Protein AF-A0A955KXN7-F1 (afdb_monomer_lite)

Structure (mmCIF, N/CA/C/O backbone):
data_AF-A0A955KXN7-F1
#
_entry.id   AF-A0A955KXN7-F1
#
loop_
_atom_site.group_PDB
_atom_site.id
_atom_site.type_symbol
_atom_site.label_atom_id
_atom_site.label_alt_id
_atom_site.label_comp_id
_atom_site.label_asym_id
_atom_site.label_entity_id
_atom_site.label_seq_id
_atom_site.pdbx_PDB_ins_code
_atom_site.Cartn_x
_atom_site.Cartn_y
_atom_site.Cartn_z
_atom_site.occupancy
_atom_site.B_iso_or_equiv
_atom_site.auth_seq_id
_atom_site.auth_comp_id
_atom_site.auth_asym_id
_atom_site.auth_atom_id
_atom_site.pdbx_PDB_model_num
ATOM 1 N N . MET A 1 1 ? -0.697 -1.589 17.029 1.00 43.50 1 MET A N 1
ATOM 2 C CA . MET A 1 1 ? -1.239 -1.345 18.383 1.00 43.50 1 MET A CA 1
ATOM 3 C C . MET A 1 1 ? -2.510 -0.534 18.230 1.00 43.50 1 MET A C 1
ATOM 5 O O . MET A 1 1 ? -2.448 0.533 17.637 1.00 43.50 1 MET A O 1
ATOM 9 N N . ALA A 1 2 ? -3.650 -1.056 18.675 1.00 75.31 2 ALA A N 1
ATOM 10 C CA . ALA A 1 2 ? -4.910 -0.321 18.655 1.00 75.31 2 ALA A CA 1
ATOM 11 C C . ALA A 1 2 ? -5.189 0.186 20.073 1.00 75.31 2 ALA A C 1
ATOM 13 O O . ALA A 1 2 ? -5.207 -0.604 21.013 1.00 75.31 2 ALA A O 1
ATOM 14 N N . ILE A 1 3 ? -5.352 1.500 20.229 1.00 87.50 3 ILE A N 1
ATOM 15 C CA . ILE A 1 3 ? -5.674 2.127 21.514 1.00 87.50 3 ILE A CA 1
ATOM 16 C C . ILE A 1 3 ? -7.149 2.510 21.486 1.00 87.50 3 ILE A C 1
ATOM 18 O O . ILE A 1 3 ? -7.574 3.314 20.653 1.00 87.50 3 ILE A O 1
ATOM 22 N N . ILE A 1 4 ? -7.926 1.949 22.409 1.00 84.50 4 ILE A N 1
ATOM 23 C CA . ILE A 1 4 ? -9.350 2.252 22.540 1.00 84.50 4 ILE A CA 1
ATOM 24 C C . ILE A 1 4 ? -9.491 3.561 23.316 1.00 84.50 4 ILE A C 1
ATOM 26 O O . ILE A 1 4 ? -9.134 3.642 24.487 1.00 84.50 4 ILE A O 1
ATOM 30 N N . LYS A 1 5 ? -10.027 4.596 22.662 1.00 84.00 5 LYS A N 1
ATOM 31 C CA . LYS A 1 5 ? -10.265 5.905 23.295 1.00 84.00 5 LYS A CA 1
ATOM 32 C C . LYS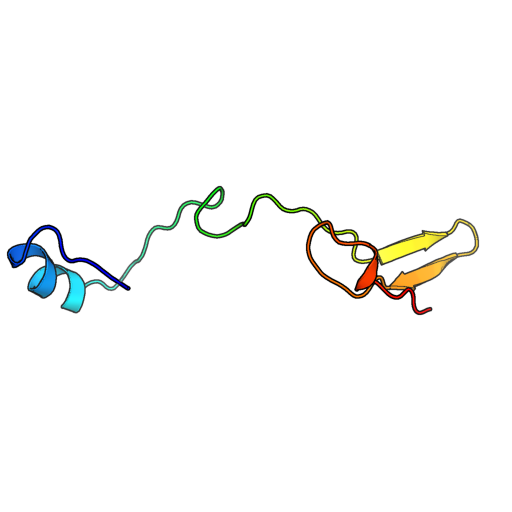 A 1 5 ? -11.538 5.945 24.151 1.00 84.00 5 LYS A C 1
ATOM 34 O O . LYS A 1 5 ? -11.629 6.781 25.043 1.00 84.00 5 LYS A O 1
ATOM 39 N N . LYS A 1 6 ? -12.526 5.084 23.874 1.00 84.31 6 LYS A N 1
ATOM 40 C CA . LYS A 1 6 ? -13.806 4.994 24.603 1.00 84.31 6 LYS A CA 1
ATOM 41 C C . LYS A 1 6 ? -14.267 3.539 24.697 1.00 84.31 6 LYS A C 1
ATOM 43 O O . LYS A 1 6 ? -14.505 2.915 23.667 1.00 84.31 6 LYS A O 1
ATOM 48 N N . LEU A 1 7 ? -14.418 3.021 25.918 1.00 81.12 7 LEU A N 1
ATOM 49 C CA . LEU A 1 7 ? -14.822 1.626 26.150 1.00 81.12 7 LEU A CA 1
ATOM 50 C C . LEU A 1 7 ? -16.237 1.316 25.637 1.00 81.12 7 LEU A C 1
ATOM 52 O O . LEU A 1 7 ? -16.450 0.249 25.075 1.00 81.12 7 LEU A O 1
ATOM 56 N N . SER A 1 8 ? -17.184 2.253 25.759 1.00 81.50 8 SER A N 1
ATOM 57 C CA . SER A 1 8 ? -18.577 2.055 25.318 1.00 81.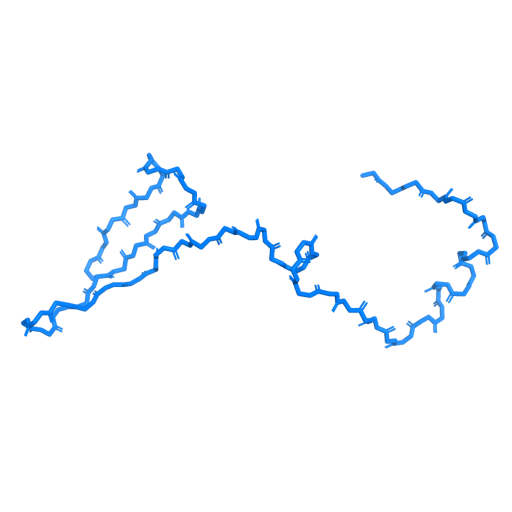50 8 SER A CA 1
ATOM 58 C C . SER A 1 8 ? -18.730 1.849 23.807 1.00 81.50 8 SER A C 1
ATOM 60 O O . SER A 1 8 ? -19.738 1.325 23.353 1.00 81.50 8 SER A O 1
ATOM 62 N N . SER A 1 9 ? -17.730 2.231 23.008 1.00 79.06 9 SER A N 1
ATOM 63 C CA . SER A 1 9 ? -17.750 2.030 21.556 1.00 79.06 9 SER A CA 1
ATOM 64 C C . SER A 1 9 ? -17.433 0.591 21.142 1.00 79.06 9 SER A C 1
ATOM 66 O O . SER A 1 9 ? -17.670 0.240 19.991 1.00 79.06 9 SER A O 1
ATOM 68 N N . VAL A 1 10 ? -16.905 -0.240 22.048 1.00 81.50 10 VAL A N 1
ATOM 69 C CA . VAL A 1 10 ? -16.498 -1.624 21.752 1.00 81.50 10 VAL A CA 1
ATOM 70 C C . VAL A 1 10 ? -17.704 -2.512 21.441 1.00 81.50 10 VAL A C 1
ATOM 72 O O . VAL A 1 10 ? -17.652 -3.283 20.486 1.00 81.50 10 VAL A O 1
ATOM 75 N N . GLU A 1 11 ? -18.801 -2.367 22.186 1.00 81.81 11 GLU A N 1
ATOM 76 C CA . GLU A 1 11 ? -20.029 -3.143 21.960 1.00 81.81 11 GLU A CA 1
ATOM 77 C C . GLU A 1 11 ? -20.660 -2.810 20.605 1.00 81.81 11 GLU A C 1
ATOM 79 O O . GLU A 1 11 ? -20.999 -3.707 19.837 1.00 81.81 11 GLU A O 1
ATOM 84 N N . THR A 1 12 ? -20.740 -1.519 20.263 1.00 78.88 12 THR A N 1
ATOM 85 C CA . THR A 1 12 ? -21.240 -1.076 18.955 1.00 78.88 12 THR A CA 1
ATOM 86 C C . THR A 1 12 ? -20.348 -1.566 17.816 1.00 78.88 12 THR A C 1
ATOM 88 O O . THR A 1 12 ? -20.876 -1.982 16.790 1.00 78.88 12 THR A O 1
ATOM 91 N N . LEU A 1 13 ? -19.018 -1.578 17.989 1.00 83.50 13 LEU A N 1
ATOM 92 C CA . LEU A 1 13 ? -18.080 -2.067 16.971 1.00 83.50 13 LEU A CA 1
ATOM 93 C C . LEU A 1 13 ? -18.273 -3.561 16.657 1.00 83.50 13 LEU A C 1
ATOM 95 O O . LEU A 1 13 ? -18.089 -3.966 15.513 1.00 83.50 13 LEU A O 1
ATOM 99 N N . GLY A 1 14 ? -18.676 -4.366 17.648 1.00 83.62 14 GLY A N 1
ATOM 100 C CA . GLY A 1 14 ? -18.932 -5.802 17.488 1.00 83.62 14 GLY A CA 1
ATOM 101 C C . GLY A 1 14 ? -20.159 -6.147 16.634 1.00 83.62 14 GLY A C 1
ATOM 102 O O . GLY A 1 14 ? -20.262 -7.273 16.157 1.00 83.62 14 GLY A O 1
ATOM 103 N N . ALA A 1 15 ? -21.064 -5.188 16.410 1.00 87.62 15 ALA A N 1
ATOM 104 C CA . ALA A 1 15 ? -22.284 -5.366 15.617 1.00 87.62 15 ALA A CA 1
ATOM 105 C C . ALA A 1 15 ? -22.262 -4.613 14.270 1.00 87.62 15 ALA A C 1
ATOM 107 O O . ALA A 1 15 ? -23.273 -4.569 13.568 1.00 87.62 15 ALA A O 1
ATOM 108 N N . VAL A 1 16 ? -21.134 -3.999 13.893 1.00 88.75 16 VAL A N 1
ATOM 109 C CA . VAL A 1 16 ? -21.018 -3.257 12.629 1.00 88.75 16 VAL A CA 1
ATOM 110 C C . VAL A 1 16 ? -21.013 -4.218 11.440 1.00 88.75 16 VAL A C 1
ATOM 112 O O . VAL A 1 16 ? -20.194 -5.128 11.366 1.00 88.75 16 VAL A O 1
ATOM 115 N N . THR A 1 17 ? -21.881 -3.964 10.460 1.00 91.25 17 THR A N 1
ATOM 116 C CA . T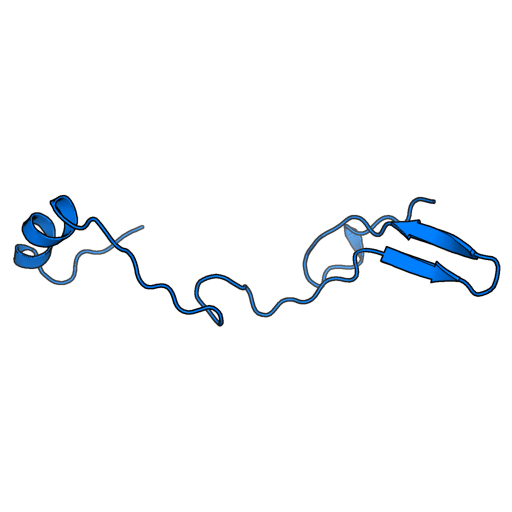HR A 1 17 ? -21.952 -4.729 9.200 1.00 91.25 17 THR A CA 1
ATOM 117 C C . THR A 1 17 ? -21.417 -3.964 7.988 1.00 91.25 17 THR A C 1
ATOM 119 O O . THR A 1 17 ? -21.228 -4.553 6.929 1.00 91.25 17 THR A O 1
ATOM 122 N N . THR A 1 18 ? -21.166 -2.656 8.114 1.00 91.69 18 THR A N 1
ATOM 123 C CA . THR A 1 18 ? -20.661 -1.798 7.028 1.00 91.69 18 THR A CA 1
ATOM 124 C C . THR A 1 18 ? -19.526 -0.912 7.528 1.00 91.69 18 THR A C 1
ATOM 126 O O . THR A 1 18 ? -19.679 -0.212 8.526 1.00 91.69 18 THR A O 1
ATOM 129 N N . ILE A 1 19 ? -18.401 -0.909 6.811 1.00 90.31 19 ILE A N 1
ATOM 130 C CA . ILE A 1 19 ? -17.244 -0.056 7.099 1.00 90.31 19 ILE A CA 1
ATOM 131 C C . ILE A 1 19 ? -17.103 0.962 5.970 1.00 90.31 19 ILE A C 1
ATOM 133 O O . ILE A 1 19 ? -16.848 0.599 4.824 1.00 90.31 19 ILE A O 1
ATOM 137 N N . CYS A 1 20 ? -17.228 2.242 6.304 1.00 89.56 20 CYS A N 1
ATOM 138 C CA . CYS A 1 20 ? -16.869 3.326 5.399 1.00 89.56 20 CYS A CA 1
ATOM 139 C C . CYS A 1 20 ? -15.373 3.612 5.553 1.00 89.56 20 CYS A C 1
ATOM 141 O O . CYS A 1 20 ? -14.915 3.901 6.658 1.00 89.56 20 CYS A O 1
ATOM 143 N N . SER A 1 21 ? -14.616 3.545 4.460 1.00 90.38 21 SER A N 1
ATOM 144 C CA . SER A 1 21 ? -13.193 3.890 4.450 1.00 90.38 21 SER A CA 1
ATOM 145 C C . SER A 1 21 ? -12.947 5.052 3.505 1.00 90.38 21 SER A C 1
ATOM 147 O O . SER A 1 21 ? -13.504 5.089 2.409 1.00 90.38 21 SER A O 1
ATOM 149 N N . ASP A 1 22 ? -12.066 5.965 3.905 1.00 93.81 22 ASP A N 1
ATOM 150 C CA . ASP A 1 22 ? -11.551 6.977 2.991 1.00 93.81 22 ASP A CA 1
ATOM 151 C C . ASP A 1 22 ? -10.455 6.386 2.092 1.00 93.81 22 ASP A C 1
ATOM 153 O O . ASP A 1 22 ? -9.719 5.477 2.485 1.00 93.81 22 ASP A O 1
ATOM 157 N N . LYS A 1 23 ? -10.333 6.878 0.859 1.00 85.81 23 LYS A N 1
ATOM 158 C CA . LYS A 1 23 ? -9.342 6.355 -0.091 1.00 85.81 23 LYS A CA 1
ATOM 159 C C . LYS A 1 23 ? -7.939 6.883 0.214 1.00 85.81 23 LYS A C 1
ATOM 161 O O . LYS A 1 23 ? -6.965 6.123 0.191 1.00 85.81 23 LYS A O 1
ATOM 166 N N . THR A 1 24 ? -7.821 8.181 0.474 1.00 84.00 24 THR A N 1
ATOM 167 C CA . THR A 1 24 ? -6.529 8.859 0.629 1.00 84.00 24 THR A CA 1
ATOM 168 C C . THR A 1 24 ? -6.112 8.835 2.096 1.00 84.00 24 THR A C 1
ATOM 170 O O . THR A 1 24 ? -6.849 9.273 2.963 1.00 84.00 24 THR A O 1
ATOM 173 N N . GLY A 1 25 ? -4.940 8.284 2.412 1.00 78.06 25 GLY A N 1
ATOM 174 C CA . GLY A 1 25 ? -4.458 8.231 3.799 1.00 78.06 25 GLY A CA 1
ATOM 175 C C . GLY A 1 25 ? -5.066 7.123 4.673 1.00 78.06 25 GLY A C 1
ATOM 176 O O . GLY A 1 25 ? -4.602 6.945 5.795 1.00 78.06 25 GLY A O 1
ATOM 177 N N . THR A 1 26 ? -6.035 6.343 4.168 1.00 86.88 26 THR A N 1
ATOM 178 C CA . THR A 1 26 ? -6.453 5.061 4.780 1.00 86.88 26 THR A CA 1
ATOM 179 C C . THR A 1 26 ? -6.183 3.881 3.843 1.00 86.88 26 THR A C 1
ATOM 181 O O . THR A 1 26 ? -5.391 3.008 4.187 1.00 86.88 26 THR A O 1
ATOM 184 N N . LEU A 1 27 ? 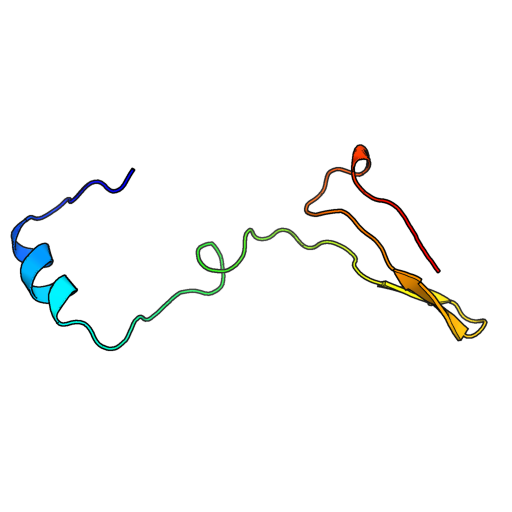-6.777 3.855 2.641 1.00 86.38 27 LEU A N 1
ATOM 185 C CA . LEU A 1 27 ? -6.566 2.743 1.696 1.00 86.38 27 LEU A CA 1
ATOM 186 C C . LEU A 1 27 ? -5.251 2.842 0.918 1.00 86.38 27 LEU A C 1
ATOM 188 O O . LEU A 1 27 ? -4.644 1.828 0.583 1.00 86.38 27 LEU A O 1
ATOM 192 N N . THR A 1 28 ? -4.817 4.060 0.599 1.00 86.75 28 THR A N 1
ATOM 193 C CA . THR A 1 28 ? -3.613 4.300 -0.200 1.00 86.75 28 THR A CA 1
ATOM 194 C C . THR A 1 28 ? -2.527 4.954 0.641 1.00 86.75 28 THR A C 1
ATOM 196 O O . THR A 1 28 ? -2.800 5.845 1.446 1.00 86.75 28 THR A O 1
ATOM 199 N N . LYS A 1 29 ? -1.271 4.560 0.403 1.00 83.88 29 LYS A N 1
ATOM 200 C CA . LYS A 1 29 ? -0.092 5.206 1.003 1.00 83.88 29 LYS A CA 1
ATOM 201 C C . LYS A 1 29 ? 0.272 6.544 0.350 1.00 83.88 29 LYS A C 1
ATOM 203 O O . LYS A 1 29 ? 1.279 7.134 0.709 1.00 83.88 29 LYS A O 1
ATOM 208 N N . ASN A 1 30 ? -0.521 7.011 -0.619 1.00 83.31 30 ASN A N 1
ATOM 209 C CA . ASN A 1 30 ? -0.159 8.128 -1.496 1.00 83.31 30 ASN A CA 1
ATOM 210 C C . ASN A 1 30 ? 1.206 7.919 -2.195 1.00 83.31 30 ASN A C 1
ATOM 212 O O . ASN A 1 30 ? 1.941 8.860 -2.489 1.00 83.31 30 ASN A O 1
ATOM 216 N N . GLU A 1 31 ? 1.544 6.654 -2.445 1.00 86.25 31 GLU A N 1
ATOM 217 C CA . GLU A 1 31 ? 2.752 6.225 -3.141 1.00 86.25 31 GLU A CA 1
ATOM 218 C C . GLU A 1 31 ? 2.342 5.642 -4.492 1.00 86.25 31 GLU A C 1
ATOM 220 O O . GLU A 1 31 ? 1.676 4.605 -4.545 1.00 86.25 31 GLU A O 1
ATOM 225 N N . MET A 1 32 ? 2.701 6.319 -5.584 1.00 85.81 32 MET A N 1
ATOM 226 C CA . MET A 1 32 ? 2.493 5.796 -6.933 1.00 85.81 32 MET A CA 1
ATOM 227 C C . MET A 1 32 ? 3.776 5.127 -7.413 1.00 85.81 32 MET A C 1
ATOM 229 O O . MET A 1 32 ? 4.828 5.756 -7.473 1.00 85.81 32 MET A O 1
ATOM 233 N N . THR A 1 33 ? 3.678 3.852 -7.775 1.00 86.62 33 THR A N 1
ATOM 234 C CA . THR A 1 33 ? 4.801 3.071 -8.301 1.00 86.62 33 THR A CA 1
ATOM 235 C C . THR A 1 33 ? 4.473 2.635 -9.718 1.00 86.62 33 THR A C 1
ATOM 237 O O . THR A 1 33 ? 3.392 2.093 -9.958 1.00 86.62 33 THR A O 1
ATOM 240 N N . VAL A 1 34 ? 5.405 2.853 -10.645 1.00 88.12 34 VAL A N 1
ATOM 241 C CA . VAL A 1 34 ? 5.288 2.348 -12.018 1.00 88.12 34 VAL A CA 1
ATOM 242 C C . VAL A 1 34 ? 5.254 0.822 -11.978 1.00 88.12 34 VAL A C 1
ATOM 244 O O . VAL A 1 34 ? 6.055 0.202 -11.285 1.00 88.12 34 VAL A O 1
ATOM 247 N N . ARG A 1 35 ? 4.305 0.220 -12.698 1.00 90.00 35 ARG A N 1
ATOM 248 C CA . ARG A 1 35 ? 4.137 -1.241 -12.776 1.00 90.00 35 ARG A CA 1
ATOM 249 C C . ARG A 1 35 ? 4.485 -1.805 -14.136 1.00 90.00 35 ARG A C 1
ATOM 251 O O . ARG A 1 35 ? 4.926 -2.946 -14.222 1.00 90.00 35 ARG A O 1
ATOM 258 N N . GLU A 1 36 ? 4.297 -1.009 -15.175 1.00 91.31 36 GLU A N 1
ATOM 259 C CA . GLU A 1 36 ? 4.452 -1.447 -16.548 1.00 91.31 36 GLU A CA 1
ATOM 260 C C . GLU A 1 36 ? 4.721 -0.245 -17.451 1.00 91.31 36 GLU A C 1
ATOM 262 O O . GLU A 1 36 ? 4.233 0.857 -17.175 1.00 91.31 36 GLU A O 1
ATOM 267 N N . PHE A 1 37 ? 5.482 -0.452 -18.521 1.00 91.12 37 PHE A N 1
ATOM 268 C CA . PHE A 1 37 ? 5.585 0.498 -19.622 1.00 91.12 37 PHE A CA 1
ATOM 269 C C . PHE A 1 37 ? 5.574 -0.223 -20.971 1.00 91.12 37 PHE A C 1
ATOM 271 O O . PHE A 1 37 ? 6.125 -1.314 -21.115 1.00 91.12 37 PHE A O 1
ATOM 278 N N . LEU A 1 38 ? 4.939 0.423 -21.949 1.00 95.56 38 LEU A N 1
ATOM 279 C CA . LEU A 1 38 ? 4.824 -0.031 -23.330 1.00 95.56 38 LEU A CA 1
ATOM 280 C C . LEU A 1 38 ? 5.727 0.836 -24.213 1.00 95.56 38 LEU A C 1
ATOM 282 O O . LEU A 1 38 ? 5.620 2.065 -24.193 1.00 95.56 38 LEU A O 1
ATOM 286 N N . LEU A 1 39 ? 6.611 0.204 -24.980 1.00 93.94 39 LEU A N 1
ATOM 287 C CA . LEU A 1 39 ? 7.468 0.879 -25.950 1.00 93.94 39 LEU A CA 1
ATOM 288 C C . LEU A 1 39 ? 6.792 0.974 -27.325 1.00 93.94 39 LEU A C 1
ATOM 290 O O . LEU A 1 39 ? 5.854 0.245 -27.645 1.00 93.94 39 LEU A O 1
ATOM 294 N N . ALA A 1 40 ? 7.297 1.879 -28.167 1.00 94.88 40 ALA A N 1
ATOM 295 C CA . ALA A 1 40 ? 6.762 2.125 -29.509 1.00 94.88 40 ALA A CA 1
ATOM 296 C C . ALA A 1 40 ? 6.873 0.913 -30.456 1.00 94.88 40 ALA A C 1
ATOM 298 O O . ALA A 1 40 ? 6.147 0.843 -31.443 1.00 94.88 40 ALA A O 1
ATOM 299 N N . ASP A 1 41 ? 7.760 -0.040 -30.155 1.00 95.38 41 ASP A N 1
ATOM 300 C CA . ASP A 1 41 ? 7.908 -1.306 -30.882 1.00 95.38 41 ASP A CA 1
ATOM 301 C C . ASP A 1 41 ? 6.899 -2.386 -30.437 1.00 95.38 41 ASP A C 1
ATOM 303 O O . ASP A 1 41 ? 6.931 -3.509 -30.939 1.00 95.38 41 ASP A O 1
ATOM 307 N N . GLY A 1 42 ? 6.004 -2.053 -29.502 1.00 93.00 42 GLY A N 1
ATOM 308 C CA . GLY A 1 42 ? 5.003 -2.958 -28.944 1.00 93.00 42 GLY A CA 1
ATOM 309 C C . GLY A 1 42 ? 5.521 -3.847 -27.814 1.00 93.00 42 GLY A C 1
ATOM 310 O O . GLY A 1 42 ? 4.775 -4.700 -27.337 1.00 93.00 42 GLY A O 1
ATOM 311 N N . SER A 1 43 ? 6.771 -3.683 -27.372 1.00 93.62 43 SER A N 1
ATOM 312 C CA . SER A 1 43 ? 7.282 -4.423 -26.221 1.00 93.62 43 SER A CA 1
ATOM 313 C C . SER A 1 43 ? 6.770 -3.842 -24.901 1.00 93.62 43 SER A C 1
ATOM 315 O O . SER A 1 43 ? 6.841 -2.638 -24.649 1.00 93.62 43 SER A O 1
ATOM 317 N N . THR A 1 44 ? 6.255 -4.729 -24.056 1.00 94.56 44 THR A N 1
ATOM 318 C CA . THR A 1 44 ? 5.862 -4.445 -22.678 1.00 94.56 44 THR A CA 1
ATOM 319 C C . THR A 1 44 ? 7.004 -4.819 -21.744 1.00 94.56 44 THR A C 1
ATOM 321 O O . THR A 1 44 ? 7.700 -5.804 -21.979 1.00 94.56 44 THR A O 1
ATOM 324 N N . TYR A 1 45 ? 7.185 -4.038 -20.683 1.00 91.19 45 TYR A N 1
ATOM 325 C CA . TYR A 1 45 ? 8.067 -4.381 -19.574 1.00 91.19 45 TYR A CA 1
ATOM 326 C C . TYR A 1 45 ? 7.341 -4.197 -18.252 1.00 91.19 45 TYR A C 1
ATOM 328 O O . TYR A 1 45 ? 6.707 -3.168 -18.021 1.00 91.19 45 TYR A O 1
ATOM 336 N N . HIS A 1 46 ? 7.511 -5.160 -17.356 1.00 90.81 46 HIS A N 1
ATOM 337 C CA . HIS A 1 46 ? 7.003 -5.129 -15.997 1.00 90.81 46 HIS A CA 1
ATOM 338 C C . HIS A 1 46 ? 8.070 -4.654 -15.013 1.00 90.81 46 HIS A C 1
ATOM 340 O O . HIS A 1 46 ? 9.219 -5.099 -15.033 1.00 90.81 46 HIS A O 1
ATOM 346 N N . VAL A 1 47 ? 7.659 -3.767 -14.111 1.00 89.56 47 VAL A N 1
ATOM 347 C CA . VAL A 1 47 ? 8.494 -3.218 -13.043 1.00 89.56 47 VAL A CA 1
ATOM 348 C C . VAL A 1 47 ? 8.084 -3.861 -11.722 1.00 89.56 47 VAL A C 1
ATOM 350 O O . VAL A 1 47 ? 6.957 -3.704 -11.241 1.00 89.56 47 VAL A O 1
ATOM 353 N N . SER A 1 48 ? 9.012 -4.609 -11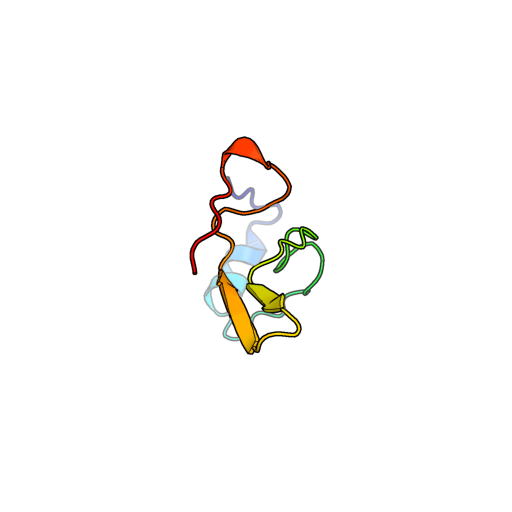.135 1.00 85.31 48 SER A N 1
ATOM 354 C CA . SER A 1 48 ? 8.900 -5.128 -9.776 1.00 85.31 48 SER A CA 1
ATOM 355 C C . SER A 1 48 ? 9.329 -4.061 -8.756 1.00 85.31 48 SER A C 1
ATOM 357 O O . SER A 1 48 ? 9.850 -3.007 -9.116 1.00 85.31 48 SER A O 1
ATOM 359 N N . GLY A 1 49 ? 9.104 -4.320 -7.468 1.00 80.44 49 GLY A N 1
ATOM 360 C CA . GLY A 1 49 ? 9.364 -3.352 -6.399 1.00 80.44 49 GLY A CA 1
ATOM 361 C C . GLY A 1 49 ? 8.122 -2.539 -6.025 1.00 80.44 49 GLY A C 1
ATOM 362 O O . GLY A 1 49 ? 7.070 -2.609 -6.665 1.00 80.44 49 GLY A O 1
ATOM 363 N N . SER A 1 50 ? 8.188 -1.818 -4.910 1.00 78.38 50 SER A N 1
ATOM 364 C CA . SER A 1 50 ? 7.059 -1.039 -4.386 1.00 78.38 50 SER A CA 1
ATOM 365 C C . SER A 1 50 ? 7.543 0.217 -3.680 1.00 78.38 50 SER A C 1
ATOM 367 O O . SER A 1 50 ? 8.558 0.175 -2.985 1.00 78.38 50 SER A O 1
ATOM 369 N N . GLY A 1 51 ? 6.770 1.295 -3.798 1.00 74.88 51 GLY A N 1
ATOM 370 C CA . GLY A 1 51 ? 7.111 2.599 -3.243 1.00 74.88 51 GLY A CA 1
ATOM 371 C C . GLY A 1 51 ? 8.075 3.361 -4.150 1.00 74.88 51 GLY A C 1
ATOM 372 O O . GLY A 1 51 ? 8.022 3.226 -5.374 1.00 74.88 51 GLY A O 1
ATOM 373 N N . TYR A 1 52 ? 8.940 4.163 -3.530 1.00 72.69 52 TYR A N 1
ATOM 374 C CA . TYR A 1 52 ? 9.892 5.054 -4.203 1.00 72.69 52 TYR A CA 1
ATOM 375 C C . TYR A 1 52 ? 11.358 4.604 -4.082 1.00 72.69 52 TYR A C 1
ATOM 377 O O . TYR A 1 52 ? 12.252 5.385 -4.393 1.00 72.69 52 TYR A O 1
ATOM 385 N N . ASP A 1 53 ? 11.634 3.386 -3.601 1.00 74.25 53 ASP A N 1
ATOM 386 C CA . ASP A 1 53 ? 13.010 2.891 -3.450 1.00 74.25 53 ASP A CA 1
ATOM 387 C C . ASP A 1 53 ? 13.488 2.180 -4.731 1.00 74.25 53 ASP A C 1
ATOM 389 O O . ASP A 1 53 ? 13.065 1.056 -4.995 1.00 74.25 53 ASP A O 1
ATOM 393 N N . PRO A 1 54 ? 14.399 2.777 -5.519 1.00 68.56 54 PRO A N 1
ATOM 394 C CA . PRO A 1 54 ? 14.848 2.201 -6.786 1.00 68.56 54 PRO A CA 1
ATOM 395 C C . PRO A 1 54 ? 15.762 0.978 -6.613 1.00 68.56 54 PRO A C 1
ATOM 397 O O . PRO A 1 54 ? 16.084 0.301 -7.585 1.00 68.56 54 PRO A O 1
ATOM 400 N N . ARG A 1 55 ? 16.220 0.676 -5.390 1.00 76.19 55 ARG A N 1
ATOM 401 C CA . ARG A 1 55 ? 17.148 -0.441 -5.134 1.00 76.19 55 ARG A CA 1
ATOM 402 C C . ARG A 1 55 ? 16.449 -1.796 -5.091 1.00 76.19 55 ARG A C 1
ATOM 404 O O . ARG A 1 55 ? 17.115 -2.820 -5.192 1.00 76.19 55 ARG A O 1
ATOM 411 N N . ASN A 1 56 ? 15.1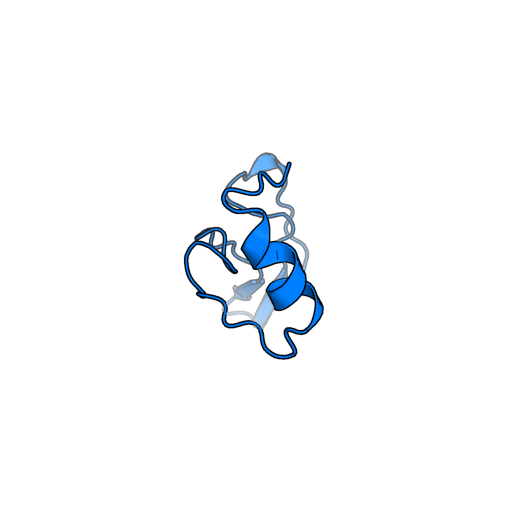29 -1.805 -4.908 1.00 72.56 56 ASN A N 1
ATOM 412 C CA . ASN A 1 56 ? 14.320 -3.023 -4.850 1.00 72.56 56 ASN A CA 1
ATOM 413 C C . ASN A 1 56 ? 13.509 -3.271 -6.132 1.00 72.56 56 ASN A C 1
ATOM 415 O O . ASN A 1 56 ? 12.759 -4.246 -6.192 1.00 72.56 56 ASN A O 1
ATOM 419 N N . SER A 1 57 ? 13.652 -2.404 -7.138 1.00 77.94 57 SER A N 1
ATOM 420 C CA . SER A 1 57 ? 12.947 -2.525 -8.407 1.00 77.94 57 SER A CA 1
ATOM 421 C C . SER A 1 57 ? 13.782 -3.269 -9.441 1.00 77.94 57 SER A C 1
ATOM 423 O O . SER A 1 57 ? 14.926 -2.897 -9.703 1.00 77.94 57 SER A O 1
ATOM 425 N N . SER A 1 58 ? 13.200 -4.294 -10.060 1.00 80.06 58 SER A N 1
ATOM 426 C CA . SER A 1 58 ? 13.760 -4.979 -11.227 1.00 80.06 58 SER A CA 1
ATOM 427 C C . SER A 1 58 ? 12.807 -4.875 -12.414 1.00 80.06 58 SER A C 1
ATOM 429 O O . SER A 1 58 ? 11.589 -4.876 -12.248 1.00 80.06 58 SER A O 1
ATOM 431 N N . ILE A 1 59 ? 13.365 -4.772 -13.618 1.00 83.62 59 ILE A N 1
ATOM 432 C CA . ILE A 1 59 ? 12.596 -4.666 -14.860 1.00 83.62 59 ILE A CA 1
ATOM 433 C C . ILE A 1 59 ? 12.687 -6.007 -15.581 1.00 83.62 59 ILE A C 1
ATOM 435 O O . ILE A 1 59 ? 13.785 -6.510 -15.816 1.00 83.62 59 ILE A O 1
ATOM 439 N N . THR A 1 60 ? 11.536 -6.585 -15.909 1.00 82.12 60 THR A N 1
ATOM 440 C CA . THR A 1 60 ? 11.417 -7.837 -16.669 1.00 82.12 60 THR A CA 1
ATOM 441 C C . THR A 1 60 ? 10.585 -7.583 -17.920 1.00 82.12 60 THR A C 1
ATOM 443 O O . THR A 1 60 ? 9.726 -6.706 -17.905 1.00 82.12 60 THR A O 1
ATOM 446 N N . LYS A 1 61 ? 10.872 -8.303 -19.003 1.00 75.75 61 LYS A N 1
ATOM 447 C CA . LYS A 1 61 ? 10.092 -8.253 -20.243 1.00 75.75 61 LYS A CA 1
ATOM 448 C C . LYS A 1 61 ? 8.810 -9.070 -20.110 1.00 75.75 61 LYS A C 1
ATOM 450 O O . LYS A 1 61 ? 8.898 -10.160 -19.503 1.00 75.75 61 LYS A O 1
#

pLDDT: mean 84.31, std 8.29, range [43.5, 95.56]

Sequence (61 aa):
MAIIKKLSSVETLGAVTTICSDKTGTLTKNEMTVREFLLADGSTYHVSGSGYDPRNSSITK

Radius of gyration: 20.29 Å; chains: 1; bounding box: 39×17×57 Å

Secondary structure (DSSP, 8-state):
----S-TTHHHHHTT-------TBTTTB-S-----EEE-TTS-EEEE---TT-TTS--EE-

Foldseek 3Di:
DDDDPDPVVPVVVVPDPDDDDDCPPTVDPPFDDDAWDADPVRDIKGWDDGGDDPVGIDIGD